Protein AF-A0A967MZZ9-F1 (afdb_monomer)

Structure (mmCIF, N/CA/C/O backbone):
data_AF-A0A967MZZ9-F1
#
_entry.id   AF-A0A967MZZ9-F1
#
loop_
_atom_site.group_PDB
_atom_site.id
_atom_site.type_symbol
_atom_site.label_atom_id
_atom_site.label_alt_id
_atom_site.label_comp_id
_atom_site.label_asym_id
_atom_site.label_entity_id
_atom_site.label_seq_id
_atom_site.pdbx_PDB_ins_code
_atom_site.Cartn_x
_atom_site.Cartn_y
_atom_site.Cartn_z
_atom_site.occupancy
_atom_site.B_iso_or_equiv
_atom_site.auth_seq_id
_atom_site.auth_comp_id
_atom_site.auth_asym_id
_atom_site.auth_atom_id
_atom_site.pdbx_PDB_model_num
ATOM 1 N N . MET A 1 1 ? -15.413 5.821 12.861 1.00 82.38 1 MET A N 1
ATOM 2 C CA . MET A 1 1 ? -14.754 4.640 13.466 1.00 82.38 1 MET A CA 1
ATOM 3 C C . MET A 1 1 ? -13.587 4.249 12.575 1.00 82.38 1 MET A C 1
ATOM 5 O O . MET A 1 1 ? -13.748 4.293 11.363 1.00 82.38 1 MET A O 1
ATOM 9 N N . ILE A 1 2 ? -12.431 3.914 13.146 1.00 91.75 2 ILE A N 1
ATOM 10 C C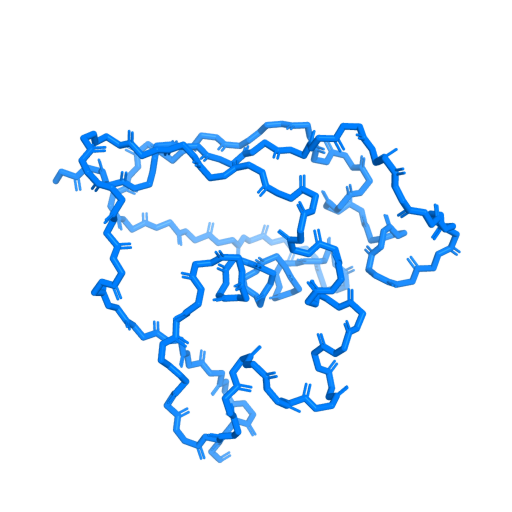A . ILE A 1 2 ? -11.251 3.474 12.386 1.00 91.75 2 ILE A CA 1
ATOM 11 C C . ILE A 1 2 ? -11.337 1.955 12.217 1.00 91.75 2 ILE A C 1
ATOM 13 O O . ILE A 1 2 ? -11.414 1.243 13.217 1.00 91.75 2 ILE A O 1
ATOM 17 N N . HIS A 1 3 ? -11.371 1.464 10.975 1.00 93.56 3 HIS A N 1
ATOM 18 C CA . HIS A 1 3 ? -11.481 0.028 10.683 1.00 93.56 3 HIS A CA 1
ATOM 19 C C . HIS A 1 3 ? -10.117 -0.658 10.611 1.00 93.56 3 HIS A C 1
ATOM 21 O O . HIS A 1 3 ? -9.890 -1.634 11.322 1.00 93.56 3 HIS A O 1
ATOM 27 N N . LEU A 1 4 ? -9.220 -0.159 9.759 1.00 95.31 4 LEU A N 1
ATOM 28 C CA . LEU A 1 4 ? -7.825 -0.584 9.723 1.00 95.31 4 LEU A CA 1
ATOM 29 C C . LEU A 1 4 ? -7.078 0.218 10.789 1.00 95.31 4 LEU A C 1
ATOM 31 O O . LEU A 1 4 ? -6.963 1.429 10.667 1.00 95.31 4 LEU A O 1
ATOM 35 N N . ARG A 1 5 ? -6.647 -0.448 11.859 1.00 96.25 5 ARG A N 1
ATOM 36 C CA . ARG A 1 5 ? -6.005 0.174 13.023 1.00 96.25 5 ARG A CA 1
ATOM 37 C C . ARG A 1 5 ? -4.528 0.436 12.770 1.00 96.25 5 ARG A C 1
ATOM 39 O O . ARG A 1 5 ? -4.036 1.510 13.085 1.00 96.25 5 ARG A O 1
ATOM 46 N N . SER A 1 6 ? -3.826 -0.548 12.222 1.00 97.50 6 SER A N 1
ATOM 47 C CA . SER A 1 6 ? -2.408 -0.425 11.904 1.00 97.50 6 SER A CA 1
ATOM 48 C C . SER A 1 6 ? -2.006 -1.348 10.763 1.00 97.50 6 SER A C 1
ATOM 50 O O . SER A 1 6 ? -2.690 -2.333 10.458 1.00 97.50 6 SER A O 1
ATOM 52 N N . ILE A 1 7 ? -0.883 -1.014 10.142 1.00 97.25 7 ILE A N 1
ATOM 53 C CA . ILE A 1 7 ? -0.115 -1.904 9.278 1.00 97.25 7 ILE A CA 1
ATOM 54 C C . ILE A 1 7 ? 1.243 -2.154 9.912 1.00 97.25 7 ILE A C 1
ATOM 56 O O . ILE A 1 7 ? 1.825 -1.254 10.512 1.00 97.25 7 ILE A O 1
ATOM 60 N N . GLU A 1 8 ? 1.740 -3.373 9.781 1.00 96.88 8 GLU A N 1
ATOM 61 C CA . GLU A 1 8 ? 3.048 -3.763 10.295 1.00 96.88 8 GLU A CA 1
ATOM 62 C C . GLU A 1 8 ? 3.792 -4.540 9.217 1.00 96.88 8 GLU A C 1
ATOM 64 O O . GLU A 1 8 ? 3.219 -5.444 8.599 1.00 96.88 8 GLU A O 1
ATOM 69 N N . LYS A 1 9 ? 5.061 -4.201 8.993 1.00 93.75 9 LYS A N 1
ATOM 70 C CA . LYS A 1 9 ? 5.930 -4.965 8.102 1.00 93.75 9 LYS A CA 1
ATOM 71 C C . LYS A 1 9 ? 6.487 -6.145 8.884 1.00 93.75 9 LYS A C 1
ATOM 73 O O . LYS A 1 9 ? 7.172 -5.969 9.887 1.00 93.75 9 LYS A O 1
ATOM 78 N N . ARG A 1 10 ? 6.175 -7.361 8.447 1.00 89.62 10 ARG A N 1
ATOM 79 C CA . ARG A 1 10 ? 6.740 -8.573 9.042 1.00 89.62 10 ARG A CA 1
ATOM 80 C C . ARG A 1 10 ? 8.177 -8.754 8.581 1.00 89.62 10 ARG A C 1
ATOM 82 O O . ARG A 1 10 ? 8.544 -8.365 7.471 1.00 89.62 10 ARG A O 1
ATOM 89 N N . GLU A 1 11 ? 8.980 -9.403 9.418 1.00 76.75 11 GLU A N 1
ATOM 90 C CA . GLU A 1 11 ? 10.251 -9.928 8.943 1.00 76.75 11 GLU A CA 1
ATOM 91 C C . GLU A 1 11 ? 9.986 -10.970 7.857 1.00 76.75 11 GLU A C 1
ATOM 93 O O . GLU A 1 11 ? 9.256 -11.947 8.046 1.00 76.75 11 GLU A O 1
ATOM 98 N N . ASN A 1 12 ? 10.538 -10.679 6.682 1.00 61.75 12 ASN A N 1
ATOM 99 C CA . ASN A 1 12 ? 10.289 -11.427 5.468 1.00 61.75 12 ASN A CA 1
ATOM 100 C C . ASN A 1 12 ? 10.689 -12.905 5.643 1.00 61.75 12 ASN A C 1
ATOM 102 O O . ASN A 1 12 ? 11.829 -13.210 5.997 1.00 61.75 12 ASN A O 1
ATOM 106 N N . THR A 1 13 ? 9.742 -13.811 5.393 1.00 55.97 13 THR A N 1
ATOM 107 C CA . THR A 1 13 ? 9.954 -15.267 5.436 1.00 55.97 13 THR A CA 1
ATOM 108 C C . THR A 1 13 ? 10.293 -15.841 4.046 1.00 55.97 13 THR A C 1
ATOM 110 O O . THR A 1 13 ? 10.667 -17.007 3.949 1.00 55.97 13 THR A O 1
ATOM 113 N N . PHE A 1 14 ? 10.186 -15.047 2.968 1.00 51.28 14 PHE A N 1
ATOM 114 C CA . PHE A 1 14 ? 10.317 -15.488 1.574 1.00 51.28 14 PHE A CA 1
ATOM 115 C C . PHE A 1 14 ? 10.969 -14.422 0.653 1.00 51.28 14 PHE A C 1
ATOM 117 O O . PHE A 1 14 ? 10.391 -13.377 0.384 1.00 51.28 14 PHE A O 1
ATOM 124 N N . GLY A 1 15 ? 12.140 -14.723 0.070 1.00 56.69 15 GLY A N 1
ATOM 125 C CA . GLY A 1 15 ? 12.696 -13.979 -1.080 1.00 56.69 15 GLY A CA 1
ATOM 126 C C . GLY A 1 15 ? 13.747 -12.891 -0.785 1.00 56.69 15 GLY A C 1
ATOM 127 O O . GLY A 1 15 ? 14.074 -12.580 0.358 1.00 56.69 15 GLY A O 1
ATOM 128 N N . SER A 1 16 ? 14.337 -12.352 -1.860 1.00 58.31 16 SER A N 1
ATOM 129 C CA . SER A 1 16 ? 15.414 -11.345 -1.841 1.00 58.31 16 SER A CA 1
ATOM 130 C C . SER A 1 16 ? 14.865 -9.926 -1.628 1.00 58.31 16 SER A C 1
ATOM 132 O O . SER A 1 16 ? 14.028 -9.470 -2.399 1.00 58.31 16 SER A O 1
ATOM 134 N N . LYS A 1 17 ? 15.385 -9.199 -0.625 1.00 67.88 17 LYS A N 1
ATOM 135 C CA . LYS A 1 17 ? 14.999 -7.811 -0.272 1.00 67.88 17 LYS A CA 1
ATOM 136 C C . LYS A 1 17 ? 15.692 -6.717 -1.110 1.00 67.88 17 LYS A C 1
ATOM 138 O O . LYS A 1 17 ? 15.611 -5.547 -0.760 1.00 67.88 17 LYS A O 1
ATOM 143 N N . ALA A 1 18 ? 16.428 -7.067 -2.164 1.00 72.69 18 ALA A N 1
ATOM 144 C CA . ALA A 1 18 ? 17.384 -6.144 -2.791 1.00 72.69 18 ALA A CA 1
ATOM 145 C C . ALA A 1 18 ? 16.803 -5.220 -3.886 1.00 72.69 18 ALA A C 1
ATOM 147 O O . ALA A 1 18 ? 17.568 -4.550 -4.576 1.00 72.69 18 ALA A O 1
ATOM 148 N N . GLY A 1 19 ? 15.483 -5.186 -4.089 1.00 87.31 19 GLY A N 1
ATOM 149 C CA . GLY A 1 19 ? 14.870 -4.485 -5.221 1.00 87.31 19 GLY A CA 1
ATOM 150 C C . GLY A 1 19 ? 13.602 -3.715 -4.875 1.00 87.31 19 GLY A C 1
ATOM 151 O O . GLY A 1 19 ? 13.192 -3.628 -3.718 1.00 87.31 19 GLY A O 1
ATOM 152 N N . PHE A 1 20 ? 12.969 -3.158 -5.905 1.00 92.88 20 PHE A N 1
ATOM 153 C CA . PHE A 1 20 ? 11.648 -2.555 -5.782 1.00 92.88 20 PHE A CA 1
ATOM 154 C C . PHE A 1 20 ? 10.620 -3.592 -5.273 1.00 92.88 20 PHE A C 1
ATOM 156 O O . PHE A 1 20 ? 10.664 -4.740 -5.712 1.00 92.88 20 PHE A O 1
ATOM 163 N N . PRO A 1 21 ? 9.700 -3.225 -4.360 1.00 94.12 21 PRO A N 1
ATOM 164 C CA . PRO A 1 21 ? 9.575 -1.922 -3.698 1.00 94.12 21 PRO A CA 1
ATOM 165 C C . PRO A 1 21 ? 10.364 -1.803 -2.379 1.00 94.12 21 PRO A C 1
ATOM 167 O O . PRO A 1 21 ? 10.303 -0.758 -1.738 1.00 94.12 21 PRO A O 1
ATOM 170 N N . TYR A 1 22 ? 11.092 -2.841 -1.950 1.00 92.88 22 TYR A N 1
ATOM 171 C CA . TYR A 1 22 ? 11.762 -2.892 -0.642 1.00 92.88 22 TYR A CA 1
ATOM 172 C C . TYR A 1 22 ? 12.779 -1.769 -0.422 1.00 92.88 22 TYR A C 1
ATOM 174 O O . TYR A 1 22 ? 12.889 -1.311 0.707 1.00 92.88 22 TYR A O 1
ATOM 182 N N . HIS A 1 23 ? 13.467 -1.313 -1.474 1.00 92.19 23 HIS A N 1
ATOM 183 C CA . HIS A 1 23 ? 14.467 -0.234 -1.408 1.00 92.19 23 HIS A CA 1
ATOM 184 C C . HIS A 1 23 ? 13.886 1.190 -1.294 1.00 92.19 23 HIS A C 1
ATOM 186 O O . HIS A 1 23 ? 14.630 2.168 -1.262 1.00 92.19 23 HIS A O 1
ATOM 192 N N . LEU A 1 24 ? 12.557 1.349 -1.328 1.00 95.62 24 LEU A N 1
ATOM 193 C CA . LEU A 1 24 ? 11.951 2.674 -1.234 1.00 95.62 24 LEU A CA 1
ATOM 194 C C . LEU A 1 24 ? 12.051 3.173 0.213 1.00 95.62 24 LEU A C 1
ATOM 196 O O . LEU A 1 24 ? 11.782 2.385 1.123 1.00 95.62 24 LEU A O 1
ATOM 200 N N . PRO A 1 25 ? 12.326 4.472 0.455 1.00 95.88 25 PRO A N 1
ATOM 201 C CA . PRO A 1 25 ? 12.563 4.989 1.806 1.00 95.88 25 PRO A CA 1
ATOM 202 C C . PRO A 1 25 ? 11.460 4.631 2.811 1.00 95.88 25 PRO A C 1
ATOM 204 O O . PRO A 1 25 ? 11.735 4.248 3.951 1.00 95.88 25 PRO A O 1
ATOM 207 N N . LEU A 1 26 ? 10.195 4.707 2.384 1.00 95.94 26 LEU A N 1
ATOM 208 C CA . LEU A 1 26 ? 9.060 4.337 3.224 1.00 95.94 26 LEU A CA 1
ATOM 209 C C . LEU A 1 26 ? 9.012 2.832 3.514 1.00 95.94 26 LEU A C 1
ATOM 211 O O . LEU A 1 26 ? 8.671 2.451 4.623 1.00 95.94 26 LEU A O 1
ATOM 215 N N . MET A 1 27 ? 9.367 1.966 2.564 1.00 94.12 27 MET A N 1
ATOM 216 C CA . MET A 1 27 ? 9.331 0.509 2.745 1.00 94.12 27 MET A CA 1
ATOM 217 C C . MET A 1 27 ? 10.497 0.013 3.593 1.00 94.12 27 MET A C 1
ATOM 219 O O . MET A 1 27 ? 10.314 -0.920 4.377 1.00 94.12 27 MET A O 1
ATOM 223 N N . GLU A 1 28 ? 11.672 0.633 3.475 1.00 92.50 28 GLU A N 1
ATOM 224 C CA . GLU A 1 28 ? 12.834 0.321 4.309 1.00 92.50 28 GLU A CA 1
ATOM 225 C C . GLU A 1 28 ? 12.550 0.645 5.776 1.00 92.50 28 GLU A C 1
ATOM 227 O O . GLU A 1 28 ? 12.685 -0.231 6.633 1.00 92.50 28 GLU A O 1
ATOM 232 N N . SER A 1 29 ? 12.067 1.863 6.040 1.00 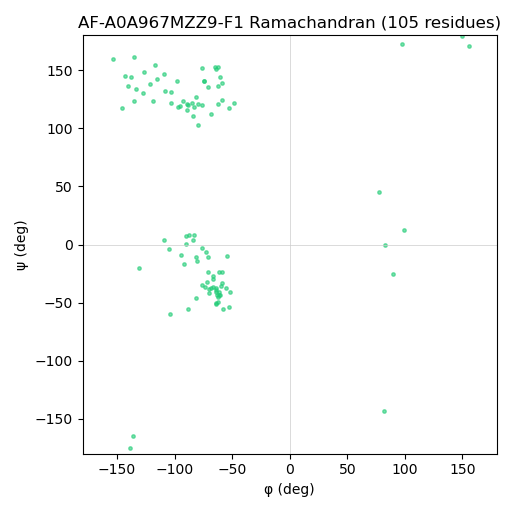93.00 29 SER A N 1
ATOM 233 C CA . SER A 1 29 ? 11.814 2.375 7.393 1.00 93.00 29 SER A CA 1
ATOM 234 C C . SER A 1 29 ? 10.494 1.916 8.022 1.00 93.00 29 SER A C 1
ATOM 236 O O . SER A 1 29 ? 10.314 2.063 9.230 1.00 93.00 29 SER A O 1
ATOM 238 N N . LEU A 1 30 ? 9.559 1.356 7.243 1.00 94.75 30 LEU A N 1
ATOM 239 C CA . LEU A 1 30 ? 8.289 0.873 7.784 1.00 94.75 30 LEU A CA 1
ATOM 240 C C . LEU A 1 30 ? 8.516 -0.349 8.681 1.00 94.75 30 LEU A C 1
ATOM 242 O O . LEU A 1 30 ? 8.838 -1.438 8.196 1.00 94.75 30 LEU A O 1
ATOM 246 N N . GLU A 1 31 ? 8.265 -0.158 9.972 1.00 94.31 31 GLU A N 1
ATOM 247 C CA . GLU A 1 31 ? 8.087 -1.217 10.970 1.00 94.31 31 GLU A CA 1
ATOM 248 C C . GLU A 1 31 ? 6.599 -1.366 11.298 1.00 94.31 31 GLU A C 1
ATOM 250 O O . GLU A 1 31 ? 5.984 -2.396 11.019 1.00 94.31 31 GLU A O 1
ATOM 255 N N . GLN A 1 32 ? 5.989 -0.289 11.795 1.00 96.62 32 GLN A N 1
ATOM 256 C CA . GLN A 1 32 ? 4.563 -0.185 12.077 1.00 96.62 32 GLN A CA 1
ATOM 257 C C . GLN A 1 32 ? 4.063 1.221 11.745 1.00 96.62 32 GLN A C 1
ATOM 259 O O . GLN A 1 32 ? 4.756 2.213 11.955 1.00 96.62 32 GLN A O 1
ATOM 264 N N . MET A 1 33 ? 2.827 1.310 11.264 1.00 97.31 33 MET A N 1
ATOM 265 C CA . MET A 1 33 ? 2.116 2.569 11.083 1.00 97.31 33 MET A CA 1
ATOM 266 C C . MET A 1 33 ? 0.686 2.424 11.592 1.00 97.31 33 MET A C 1
ATOM 268 O O . MET A 1 33 ? -0.053 1.540 11.157 1.00 97.31 33 MET A O 1
ATOM 272 N N . GLU A 1 34 ? 0.299 3.293 12.522 1.00 97.69 34 GLU A N 1
ATOM 273 C CA . GLU A 1 34 ? -1.048 3.332 13.089 1.00 97.69 34 GLU A CA 1
ATOM 274 C C . GLU A 1 34 ? -1.907 4.394 12.402 1.00 97.69 34 GLU A C 1
ATOM 276 O O . GLU A 1 34 ? -1.452 5.500 12.113 1.00 97.69 34 GLU A O 1
ATOM 281 N N . PHE A 1 35 ? -3.175 4.068 12.172 1.00 97.00 35 PHE A N 1
ATOM 282 C CA . PHE A 1 35 ? -4.161 5.004 11.655 1.00 97.00 35 PHE A CA 1
ATOM 283 C C . PHE A 1 35 ? -4.957 5.578 12.822 1.00 97.00 35 PHE A C 1
ATOM 285 O O . PHE A 1 35 ? -5.650 4.852 13.534 1.00 97.00 35 PHE A O 1
ATOM 292 N N . SER A 1 36 ? -4.880 6.895 13.002 1.00 95.56 36 SER A N 1
ATOM 293 C CA . SER A 1 36 ? -5.576 7.639 14.061 1.00 95.56 36 SER A CA 1
ATOM 294 C C . SER A 1 36 ? -6.793 8.423 13.557 1.00 95.56 36 SER A C 1
ATOM 296 O O . SER A 1 36 ? -7.527 9.006 14.353 1.00 95.56 36 SER A O 1
ATOM 298 N N . SER A 1 37 ? -7.046 8.415 12.244 1.00 96.12 37 SER A N 1
ATOM 299 C CA . SER A 1 37 ? -8.142 9.142 11.599 1.00 96.12 37 SER A CA 1
ATOM 300 C C . SER A 1 37 ? -8.822 8.283 10.523 1.00 96.12 37 SER A C 1
ATOM 302 O O . SER A 1 37 ? -8.133 7.541 9.825 1.00 96.12 37 SER A O 1
ATOM 304 N N . PRO A 1 38 ? -10.155 8.385 10.332 1.00 93.19 38 PRO A N 1
ATOM 305 C CA . PRO A 1 38 ? -10.861 7.725 9.227 1.00 93.19 38 PRO A CA 1
ATOM 306 C C . PRO A 1 38 ? -10.400 8.173 7.834 1.00 93.19 38 PRO A C 1
ATOM 308 O O . PRO A 1 38 ? -10.598 7.444 6.867 1.00 93.19 38 PRO A O 1
ATOM 311 N N . VAL A 1 39 ? -9.817 9.372 7.738 1.00 95.62 39 VAL A N 1
ATOM 312 C CA . VAL A 1 39 ? -9.207 9.909 6.518 1.00 95.62 39 VAL A CA 1
ATOM 313 C C . VAL A 1 39 ? -7.733 10.160 6.803 1.00 95.62 39 VAL A C 1
ATOM 315 O O . VAL A 1 39 ? -7.392 10.879 7.745 1.00 95.62 39 VAL A O 1
ATOM 318 N N . THR A 1 40 ? -6.858 9.555 6.006 1.00 96.00 40 THR A N 1
ATOM 319 C CA . THR A 1 40 ? -5.403 9.639 6.158 1.00 96.00 40 THR A CA 1
ATOM 320 C C . THR A 1 40 ? -4.786 10.074 4.839 1.00 96.00 40 THR A C 1
ATOM 322 O O . THR A 1 40 ? -5.087 9.501 3.795 1.00 96.00 40 THR A O 1
ATOM 325 N N . PHE A 1 41 ? -3.918 11.079 4.900 1.00 96.56 41 PHE A N 1
ATOM 326 C CA . PHE A 1 41 ? -3.168 11.575 3.754 1.00 96.56 41 PHE A CA 1
ATOM 327 C C . PHE A 1 41 ? -1.705 11.167 3.891 1.00 96.56 41 PHE A C 1
ATOM 329 O O . PHE A 1 41 ? -1.097 11.376 4.939 1.00 96.56 41 PHE A O 1
ATOM 336 N N . PHE A 1 42 ? -1.137 10.626 2.818 1.00 95.69 42 PHE A N 1
ATOM 337 C CA . PHE A 1 42 ? 0.296 10.379 2.712 1.00 95.69 42 PHE A CA 1
ATOM 338 C C . PHE A 1 42 ? 0.944 11.555 1.985 1.00 95.69 42 PHE A C 1
ATOM 340 O O . PHE A 1 42 ? 0.623 11.826 0.830 1.00 95.69 42 PHE A O 1
ATOM 347 N N . VAL A 1 43 ? 1.868 12.243 2.653 1.00 96.25 43 VAL A N 1
ATOM 348 C CA . VAL A 1 43 ? 2.569 13.427 2.132 1.00 96.25 43 VAL A CA 1
ATOM 349 C C . VAL A 1 43 ? 4.077 13.226 2.246 1.00 96.25 43 VAL A C 1
ATOM 351 O O . VAL A 1 43 ? 4.543 12.521 3.136 1.00 96.25 43 VAL A O 1
ATOM 354 N N . GLY A 1 44 ? 4.842 13.799 1.318 1.00 95.56 44 GLY A N 1
ATOM 355 C CA . GLY A 1 44 ? 6.302 13.664 1.272 1.00 95.56 44 GLY A CA 1
ATOM 356 C C . GLY A 1 44 ? 6.856 13.723 -0.151 1.00 95.56 44 GLY A C 1
ATOM 357 O O . GLY A 1 44 ? 6.093 13.806 -1.114 1.00 95.56 44 GLY A O 1
ATOM 358 N N . GLU A 1 45 ? 8.175 13.626 -0.287 1.00 97.50 45 GLU A N 1
ATOM 359 C CA . GLU A 1 45 ? 8.906 13.799 -1.553 1.00 97.50 45 GLU A CA 1
ATOM 360 C C . GLU A 1 45 ? 8.548 12.777 -2.641 1.00 97.50 45 GLU A C 1
ATOM 362 O O . GLU A 1 45 ? 8.136 11.648 -2.361 1.00 97.50 45 GLU A O 1
ATOM 367 N N . ASN A 1 46 ? 8.701 13.159 -3.909 1.00 96.19 46 ASN A N 1
ATOM 368 C CA . ASN A 1 46 ? 8.506 12.244 -5.034 1.00 96.19 46 ASN A CA 1
ATOM 369 C C . ASN A 1 46 ? 9.511 11.087 -4.962 1.00 96.19 46 ASN A C 1
ATOM 371 O O . ASN A 1 46 ? 10.680 11.293 -4.662 1.00 96.19 46 ASN A O 1
ATOM 375 N N . GLY A 1 47 ? 9.044 9.862 -5.212 1.00 95.06 47 GLY A N 1
ATOM 376 C CA . GLY A 1 47 ? 9.873 8.658 -5.082 1.00 95.06 47 GLY A CA 1
ATOM 377 C C . GLY A 1 47 ? 10.004 8.102 -3.659 1.00 95.06 47 GLY A C 1
ATOM 378 O O . GLY A 1 47 ? 10.600 7.047 -3.487 1.00 95.06 47 GLY A O 1
ATOM 379 N N . SER A 1 48 ? 9.395 8.718 -2.635 1.00 97.12 48 SER A N 1
ATOM 380 C CA . SER A 1 48 ? 9.494 8.207 -1.256 1.00 97.12 48 SER A CA 1
ATOM 381 C C . SER A 1 48 ? 8.720 6.905 -0.978 1.00 97.12 48 SER A C 1
ATOM 383 O O . SER A 1 48 ? 8.901 6.313 0.080 1.00 97.12 48 SER A O 1
ATOM 385 N N . GLY A 1 49 ? 7.863 6.453 -1.904 1.00 97.19 49 GLY A N 1
ATOM 386 C CA . GLY A 1 49 ? 7.082 5.208 -1.787 1.00 97.19 49 GLY A CA 1
ATOM 387 C C . GLY A 1 49 ? 5.622 5.362 -1.344 1.00 97.19 49 GLY A C 1
ATOM 388 O O . GLY A 1 49 ? 4.966 4.373 -1.039 1.00 97.19 49 GLY A O 1
ATOM 389 N N . LYS A 1 50 ? 5.074 6.585 -1.336 1.00 97.50 50 LYS A N 1
ATOM 390 C CA . LYS A 1 50 ? 3.676 6.857 -0.928 1.00 97.50 50 LYS A CA 1
ATOM 391 C C . LYS A 1 50 ? 2.640 6.081 -1.752 1.00 97.50 50 LYS A C 1
ATOM 393 O O . LYS A 1 50 ? 1.831 5.358 -1.178 1.00 97.50 50 LYS A O 1
ATOM 398 N N . SER A 1 51 ? 2.671 6.215 -3.081 1.00 96.38 51 SER A N 1
ATOM 399 C CA . SER A 1 51 ? 1.739 5.510 -3.977 1.00 96.38 51 SER A CA 1
ATOM 400 C C . SER A 1 51 ? 1.937 3.999 -3.900 1.00 96.38 51 SER A C 1
ATOM 402 O O . SER A 1 51 ? 0.972 3.260 -3.745 1.00 96.38 51 SER A O 1
ATOM 404 N N . THR A 1 52 ? 3.193 3.552 -3.843 1.00 96.81 52 THR A N 1
ATOM 405 C CA . THR A 1 52 ? 3.545 2.138 -3.682 1.00 96.81 52 THR A CA 1
ATOM 406 C C . THR A 1 52 ? 2.982 1.538 -2.392 1.00 96.81 52 THR A C 1
ATOM 408 O O . THR A 1 52 ? 2.562 0.383 -2.378 1.00 96.81 52 THR A O 1
ATOM 411 N N . LEU A 1 53 ? 2.916 2.307 -1.298 1.00 97.38 53 LEU A N 1
ATOM 412 C CA . LEU A 1 53 ? 2.303 1.833 -0.057 1.00 97.38 53 LEU A CA 1
ATOM 413 C C . LEU A 1 53 ? 0.788 1.701 -0.220 1.00 97.38 53 LEU A C 1
ATOM 415 O O . LEU A 1 53 ? 0.218 0.706 0.220 1.00 97.38 53 LEU A O 1
ATOM 419 N N . LEU A 1 54 ? 0.134 2.665 -0.874 1.00 96.44 54 LEU A N 1
ATOM 420 C CA . LEU A 1 54 ? -1.300 2.588 -1.167 1.00 96.44 54 LEU A CA 1
ATOM 421 C C . LEU A 1 54 ? -1.640 1.373 -2.042 1.00 96.44 54 LEU A C 1
ATOM 423 O O . LEU A 1 54 ? -2.586 0.647 -1.738 1.00 96.44 54 LEU A O 1
ATOM 427 N N . GLU A 1 55 ? -0.839 1.105 -3.070 1.00 96.31 55 GLU A N 1
ATOM 428 C CA . GLU A 1 55 ? -0.959 -0.079 -3.926 1.00 96.31 55 GLU A CA 1
ATOM 429 C C . GLU A 1 55 ? -0.745 -1.380 -3.139 1.00 96.31 55 GLU A C 1
ATOM 431 O O . GLU A 1 55 ? -1.535 -2.321 -3.261 1.00 96.31 55 GLU A O 1
ATOM 436 N N . ALA A 1 56 ? 0.279 -1.432 -2.279 1.00 96.69 56 ALA A N 1
ATOM 437 C CA . ALA A 1 56 ? 0.541 -2.583 -1.418 1.00 96.69 56 ALA A CA 1
ATOM 438 C C . ALA A 1 56 ? -0.621 -2.841 -0.453 1.00 96.69 56 ALA A C 1
ATOM 440 O O . ALA A 1 56 ? -1.021 -3.990 -0.264 1.00 96.69 56 ALA A O 1
ATOM 441 N N . LEU A 1 57 ? -1.210 -1.790 0.124 1.00 96.00 57 LEU A N 1
ATOM 442 C CA . LEU A 1 57 ? -2.405 -1.900 0.959 1.00 96.00 57 LEU A CA 1
ATOM 443 C C . LEU A 1 57 ? -3.599 -2.419 0.159 1.00 96.00 57 LEU A C 1
ATOM 445 O O . LEU A 1 57 ? -4.302 -3.312 0.633 1.00 96.00 57 LEU A O 1
ATOM 449 N N . ALA A 1 58 ? -3.813 -1.918 -1.058 1.00 95.19 58 ALA A N 1
ATOM 450 C CA . ALA A 1 58 ? -4.883 -2.388 -1.931 1.00 95.19 58 ALA A CA 1
ATOM 451 C C . ALA A 1 58 ? -4.725 -3.881 -2.276 1.00 95.19 58 ALA A C 1
ATOM 453 O O . ALA A 1 58 ? -5.695 -4.640 -2.167 1.00 95.19 58 ALA A O 1
ATOM 454 N N . CYS A 1 59 ? -3.501 -4.323 -2.585 1.00 95.31 59 CYS A N 1
ATOM 455 C CA . CYS A 1 59 ? -3.163 -5.733 -2.796 1.00 95.31 59 CYS A CA 1
ATOM 456 C C . CYS A 1 59 ? -3.394 -6.571 -1.527 1.00 95.31 59 CYS A C 1
ATOM 458 O O . CYS A 1 59 ? -4.088 -7.588 -1.573 1.00 95.31 59 CYS A O 1
ATOM 460 N N . ALA A 1 60 ? -2.884 -6.123 -0.374 1.00 94.94 60 ALA A N 1
ATOM 461 C CA . ALA A 1 60 ? -2.991 -6.841 0.898 1.00 94.94 60 ALA A CA 1
ATOM 462 C C . ALA A 1 60 ? -4.446 -6.983 1.365 1.00 94.94 60 ALA A C 1
ATOM 464 O O . ALA A 1 60 ? -4.828 -8.018 1.922 1.00 94.94 60 ALA A O 1
ATOM 465 N N . VAL A 1 61 ? -5.278 -5.957 1.146 1.00 94.25 61 VAL A N 1
ATOM 466 C CA . VAL A 1 61 ? -6.723 -5.982 1.423 1.00 94.25 61 VAL A CA 1
ATOM 467 C C . VAL A 1 61 ? -7.448 -6.901 0.435 1.00 94.25 61 VAL A C 1
ATOM 469 O O . VAL A 1 61 ? -8.354 -7.638 0.853 1.00 94.25 61 VAL A O 1
ATOM 472 N N . GLY A 1 62 ? -7.018 -6.896 -0.830 1.00 92.88 62 GLY A N 1
ATOM 473 C CA . GLY A 1 62 ? -7.729 -7.466 -1.971 1.00 92.88 62 GLY A CA 1
ATOM 474 C C . GLY A 1 62 ? -8.862 -6.548 -2.428 1.00 92.88 62 GLY A C 1
ATOM 475 O O . GLY A 1 62 ? -9.993 -7.012 -2.578 1.00 92.88 62 GLY A O 1
ATOM 476 N N . SER A 1 63 ? -8.578 -5.247 -2.531 1.00 92.75 63 SER A N 1
ATOM 477 C CA . SER A 1 63 ? -9.543 -4.207 -2.900 1.00 92.75 63 SER A CA 1
ATOM 478 C C . SER A 1 63 ? -10.065 -4.375 -4.329 1.00 92.75 63 SER A C 1
ATOM 480 O O . SER A 1 63 ? -9.379 -4.899 -5.203 1.00 92.75 63 SER A O 1
ATOM 482 N N . ILE A 1 64 ? -11.281 -3.888 -4.579 1.00 91.75 64 ILE A N 1
ATOM 483 C CA . ILE A 1 64 ? -11.835 -3.790 -5.934 1.00 91.75 64 ILE A CA 1
ATOM 484 C C . ILE A 1 64 ? -11.177 -2.593 -6.632 1.00 91.75 64 ILE A C 1
ATOM 486 O O . ILE A 1 64 ? -11.304 -1.475 -6.136 1.00 91.75 64 ILE A O 1
ATOM 490 N N . THR A 1 65 ? -10.482 -2.806 -7.751 1.00 91.44 65 THR A N 1
ATOM 491 C CA . THR A 1 65 ? -9.952 -1.705 -8.576 1.00 91.44 65 THR A CA 1
ATOM 492 C C . THR A 1 65 ? -11.082 -1.045 -9.365 1.00 91.44 65 THR A C 1
ATOM 494 O O . THR A 1 65 ? -11.968 -1.734 -9.871 1.00 91.44 65 THR A O 1
ATOM 497 N N . VAL A 1 66 ? -11.048 0.279 -9.493 1.00 88.94 66 VAL A N 1
ATOM 498 C CA . VAL A 1 66 ? -11.935 1.048 -10.377 1.00 88.94 66 VAL A CA 1
ATOM 499 C C . VAL A 1 66 ? -11.160 1.463 -11.629 1.00 88.94 66 VAL A C 1
ATOM 501 O O . VAL A 1 66 ? -10.070 2.001 -11.504 1.00 88.94 66 VAL A O 1
ATOM 504 N N . GLY A 1 67 ? -11.729 1.246 -12.820 1.00 77.69 67 GLY A N 1
ATOM 505 C CA . GLY A 1 67 ? -11.205 1.765 -14.096 1.00 77.69 67 GLY A CA 1
ATOM 506 C C . GLY A 1 67 ? -10.208 0.864 -14.836 1.00 77.69 67 GLY A C 1
ATOM 507 O O . GLY A 1 67 ? -10.161 0.911 -16.059 1.00 77.69 67 GLY A O 1
ATOM 508 N N . SER A 1 68 ? -9.485 -0.014 -14.134 1.00 76.44 68 SER A N 1
ATOM 509 C CA . SER A 1 68 ? -8.399 -0.820 -14.715 1.00 76.44 68 SER A CA 1
ATOM 510 C C . SER A 1 68 ? -8.423 -2.286 -14.262 1.00 76.44 68 SER A C 1
ATOM 512 O O . SER A 1 68 ? -9.426 -2.798 -13.754 1.00 76.44 68 SER A O 1
ATOM 514 N N . GLU A 1 69 ? -7.313 -2.983 -14.482 1.00 86.62 69 GLU A N 1
ATOM 515 C CA . GLU A 1 69 ? -7.102 -4.370 -14.110 1.00 86.62 69 GLU A CA 1
ATOM 516 C C . GLU A 1 69 ? -7.132 -4.574 -12.580 1.00 86.62 69 GLU A C 1
ATOM 518 O O . GLU A 1 69 ? -6.838 -3.689 -11.771 1.00 86.62 69 GLU A O 1
ATOM 523 N N . SER A 1 70 ? -7.537 -5.769 -12.144 1.00 90.56 70 SER A N 1
ATOM 524 C CA . SER A 1 70 ? -7.622 -6.089 -10.721 1.00 90.56 70 SER A CA 1
ATOM 525 C C . SER A 1 70 ? -6.254 -5.980 -10.049 1.00 90.56 70 SER A C 1
ATOM 527 O O . SER A 1 70 ? -5.256 -6.477 -10.576 1.00 90.56 70 SER A O 1
ATOM 529 N N . VAL A 1 71 ? -6.234 -5.523 -8.790 1.00 91.62 71 VAL A N 1
ATOM 530 C CA . VAL A 1 71 ? -5.060 -5.661 -7.915 1.00 91.62 71 VAL A CA 1
ATOM 531 C C . VAL A 1 71 ? -4.579 -7.100 -7.782 1.00 91.62 71 VAL A C 1
ATOM 533 O O . VAL A 1 71 ? -3.521 -7.276 -7.208 1.00 91.62 71 VAL A O 1
ATOM 536 N N . ASN A 1 72 ? -5.315 -8.118 -8.266 1.00 91.56 72 ASN A N 1
ATOM 537 C CA . ASN A 1 72 ? -4.952 -9.543 -8.315 1.00 91.56 72 ASN A CA 1
ATOM 538 C C . ASN A 1 72 ? -4.263 -9.999 -9.620 1.00 91.56 72 ASN A C 1
ATOM 540 O O . ASN A 1 72 ? -3.630 -11.053 -9.612 1.00 91.56 72 ASN A O 1
ATOM 544 N N . THR A 1 73 ? -4.351 -9.227 -10.705 1.00 92.94 73 THR A N 1
ATOM 545 C CA . THR A 1 73 ? -3.836 -9.642 -12.024 1.00 92.94 73 THR A CA 1
ATOM 546 C C . THR A 1 73 ? -2.970 -8.591 -12.713 1.00 92.94 73 THR A C 1
ATOM 548 O O . THR A 1 73 ? -2.118 -8.978 -13.502 1.00 92.94 73 THR A O 1
ATOM 551 N N . ASP A 1 74 ? -3.076 -7.311 -12.328 1.00 92.75 74 ASP A N 1
ATOM 552 C CA . ASP A 1 74 ? -2.268 -6.222 -12.892 1.00 92.75 74 ASP A CA 1
ATOM 553 C C . ASP A 1 74 ? -0.762 -6.542 -12.819 1.00 92.75 74 ASP A C 1
ATOM 555 O O . ASP A 1 74 ? -0.182 -6.712 -11.733 1.00 92.75 74 ASP A O 1
ATOM 559 N N . ALA A 1 75 ? -0.137 -6.642 -13.994 1.00 92.69 75 ALA A N 1
ATOM 560 C CA . ALA A 1 75 ? 1.272 -6.982 -14.143 1.00 92.69 75 ALA A CA 1
ATOM 561 C C . ALA A 1 75 ? 2.206 -5.896 -13.586 1.00 92.69 75 ALA A C 1
ATOM 563 O O . ALA A 1 75 ? 3.285 -6.224 -13.092 1.00 92.69 75 ALA A O 1
ATOM 564 N N . THR A 1 76 ? 1.785 -4.626 -13.600 1.00 92.00 76 THR A N 1
ATOM 565 C CA . THR A 1 76 ? 2.556 -3.498 -13.047 1.00 92.00 76 THR A CA 1
ATOM 566 C C . THR A 1 76 ? 2.682 -3.590 -11.527 1.00 92.00 76 THR A C 1
ATOM 568 O O . THR A 1 76 ? 3.677 -3.162 -10.950 1.00 92.00 76 THR A O 1
ATOM 571 N N . LEU A 1 77 ? 1.715 -4.244 -10.875 1.00 94.19 77 LEU A N 1
ATOM 572 C CA . LEU A 1 77 ? 1.689 -4.445 -9.430 1.00 94.19 77 LEU A CA 1
ATOM 573 C C . LEU A 1 77 ? 2.392 -5.732 -8.988 1.00 94.19 77 LEU A C 1
ATOM 575 O O . LEU A 1 77 ? 2.287 -6.088 -7.819 1.00 94.19 77 LEU A O 1
ATOM 579 N N . LYS A 1 78 ? 3.078 -6.473 -9.870 1.00 94.62 78 LYS A N 1
ATOM 580 C CA . LYS A 1 78 ? 3.669 -7.784 -9.537 1.00 94.62 78 LYS A CA 1
ATOM 581 C C . LYS A 1 78 ? 4.558 -7.739 -8.287 1.00 9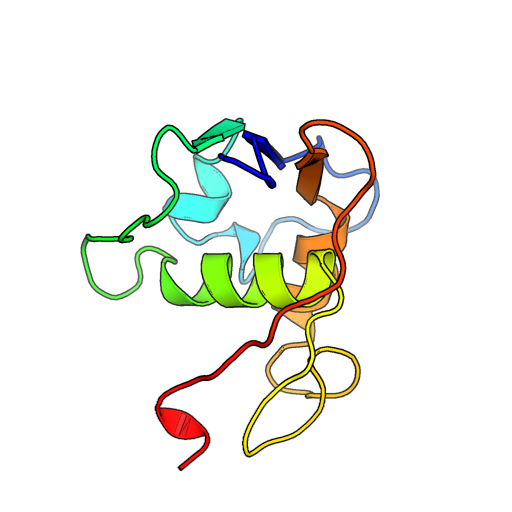4.62 78 LYS A C 1
ATOM 583 O O . LYS A 1 78 ? 4.308 -8.500 -7.351 1.00 94.62 78 LYS A O 1
ATOM 588 N N . ASP A 1 79 ? 5.540 -6.844 -8.258 1.00 94.12 79 ASP A N 1
ATOM 589 C CA . ASP A 1 79 ? 6.506 -6.762 -7.154 1.00 94.12 79 ASP A CA 1
ATOM 590 C C . ASP A 1 79 ? 5.862 -6.162 -5.890 1.00 94.12 79 ASP A C 1
ATOM 592 O O . ASP A 1 79 ? 6.083 -6.628 -4.772 1.00 94.12 79 ASP A O 1
ATOM 596 N N . VAL A 1 80 ? 4.967 -5.182 -6.060 1.00 95.56 80 VAL A N 1
ATOM 597 C CA . VAL A 1 80 ? 4.203 -4.565 -4.959 1.00 95.56 80 VAL A CA 1
ATOM 598 C C . VAL A 1 80 ? 3.262 -5.565 -4.287 1.00 95.56 80 VAL A C 1
ATOM 600 O O . VAL A 1 80 ? 3.116 -5.595 -3.065 1.00 95.56 80 VAL A O 1
ATOM 603 N N . ARG A 1 81 ? 2.640 -6.432 -5.080 1.00 95.06 81 ARG A N 1
ATOM 604 C CA . ARG A 1 81 ? 1.791 -7.533 -4.629 1.00 95.06 81 ARG A CA 1
ATOM 605 C C . ARG A 1 81 ? 2.593 -8.586 -3.876 1.00 95.06 81 ARG A C 1
ATOM 607 O O . ARG A 1 81 ? 2.067 -9.152 -2.919 1.00 95.06 81 ARG A O 1
ATOM 614 N N . GLU A 1 82 ? 3.833 -8.863 -4.270 1.00 92.69 82 GLU A N 1
ATOM 615 C CA . GLU A 1 82 ? 4.718 -9.733 -3.493 1.00 92.69 82 GLU A CA 1
ATOM 616 C C . GLU A 1 82 ? 5.027 -9.110 -2.130 1.00 92.69 82 GLU A C 1
ATOM 618 O O . GLU A 1 82 ? 4.719 -9.731 -1.112 1.00 92.69 82 GLU A O 1
ATOM 623 N N . PHE A 1 83 ? 5.454 -7.844 -2.107 1.00 93.31 83 PHE A N 1
ATOM 624 C CA . PHE A 1 83 ? 5.665 -7.082 -0.871 1.00 93.31 83 PHE A CA 1
ATOM 625 C C . PHE A 1 83 ? 4.415 -7.026 0.020 1.00 93.31 83 PHE A C 1
ATOM 627 O O . PHE A 1 83 ? 4.505 -7.120 1.242 1.00 93.31 83 PHE A O 1
ATOM 634 N N . SER A 1 84 ? 3.219 -6.927 -0.567 1.00 95.12 84 SER A N 1
ATOM 635 C CA . SER A 1 84 ? 1.964 -6.860 0.191 1.00 95.12 84 SER A CA 1
ATOM 636 C C . SER A 1 84 ? 1.726 -8.072 1.104 1.00 95.12 84 SER A C 1
ATOM 638 O O . SER A 1 84 ? 1.017 -7.953 2.105 1.00 95.12 84 SER A O 1
ATOM 640 N N . LYS A 1 85 ? 2.338 -9.227 0.800 1.00 93.38 85 LYS A N 1
ATOM 641 C CA . LYS A 1 85 ? 2.263 -10.447 1.622 1.00 93.38 85 LYS A CA 1
ATOM 642 C C . LYS A 1 85 ? 3.037 -10.318 2.936 1.00 93.38 85 LYS A C 1
ATOM 644 O O . LYS A 1 85 ? 2.682 -10.987 3.908 1.00 93.38 85 LYS A O 1
ATOM 649 N N . ASP A 1 86 ? 4.027 -9.430 2.980 1.00 93.19 86 ASP A N 1
ATOM 650 C CA . ASP A 1 86 ? 4.806 -9.118 4.180 1.00 93.19 86 ASP A CA 1
ATOM 651 C C . ASP A 1 86 ? 4.081 -8.122 5.094 1.00 93.19 86 ASP A C 1
ATOM 653 O O . ASP A 1 86 ? 4.475 -7.930 6.246 1.00 93.19 86 ASP A O 1
ATOM 657 N N . LEU A 1 87 ? 2.990 -7.506 4.627 1.00 94.81 87 LEU A N 1
ATOM 658 C CA . LEU A 1 87 ? 2.194 -6.585 5.428 1.00 94.81 87 LEU A CA 1
ATOM 659 C C . LEU A 1 87 ? 1.158 -7.330 6.273 1.00 94.81 87 LEU A C 1
ATOM 661 O O . LEU A 1 87 ? 0.242 -7.995 5.780 1.00 94.81 87 LEU A O 1
ATOM 665 N N . ARG A 1 88 ? 1.236 -7.137 7.588 1.00 95.56 88 ARG A N 1
ATOM 666 C CA . ARG A 1 88 ? 0.173 -7.504 8.519 1.00 95.56 88 ARG A CA 1
ATOM 667 C C . ARG A 1 88 ? -0.793 -6.340 8.676 1.00 95.56 88 ARG A C 1
ATOM 669 O O . ARG A 1 88 ? -0.447 -5.307 9.235 1.00 95.56 88 ARG A O 1
ATOM 676 N N . LEU A 1 89 ? -2.034 -6.546 8.246 1.00 95.94 89 LEU A N 1
ATOM 677 C CA . LEU A 1 89 ? -3.127 -5.601 8.472 1.00 95.94 89 LEU A CA 1
ATOM 678 C C . LEU A 1 89 ? -3.821 -5.907 9.801 1.00 95.94 89 LEU A C 1
ATOM 680 O O . LEU A 1 89 ? -4.368 -7.001 9.974 1.00 95.94 89 LEU A O 1
ATOM 684 N N . VAL A 1 90 ? -3.845 -4.943 10.719 1.00 96.19 90 VAL A N 1
ATOM 685 C CA . VAL A 1 90 ? -4.530 -5.071 12.010 1.00 96.19 90 VAL A CA 1
ATOM 686 C C . VAL A 1 90 ? -5.840 -4.299 11.975 1.00 96.19 90 VAL A C 1
ATOM 688 O O . VAL A 1 90 ? -5.859 -3.094 11.745 1.00 96.19 90 VAL A O 1
ATOM 691 N N . TRP A 1 91 ? -6.948 -4.992 12.224 1.00 95.50 91 TRP A N 1
ATOM 692 C CA . TRP A 1 91 ? -8.298 -4.438 12.123 1.00 95.50 91 TRP A CA 1
ATOM 693 C C . TRP A 1 91 ? -8.939 -4.276 13.498 1.00 95.50 91 TRP A C 1
ATOM 695 O O . TRP A 1 91 ? -8.756 -5.113 14.380 1.00 95.50 91 TRP A O 1
ATOM 705 N N . ASN A 1 92 ? -9.763 -3.243 13.652 1.00 93.12 92 ASN A N 1
ATOM 706 C CA . ASN A 1 92 ? -10.711 -3.148 14.753 1.00 93.12 92 ASN A CA 1
ATOM 707 C C . ASN A 1 92 ? -11.934 -4.019 14.428 1.00 93.12 92 ASN A C 1
ATOM 709 O O . ASN A 1 92 ? -12.780 -3.654 13.609 1.00 93.12 92 ASN A O 1
ATOM 713 N N . GLY A 1 93 ? -12.009 -5.193 15.057 1.00 89.12 93 GLY A N 1
ATOM 714 C CA . GLY A 1 93 ? -13.072 -6.173 14.833 1.00 89.12 93 GLY A CA 1
ATOM 715 C C . GLY A 1 93 ? -12.834 -7.050 13.601 1.00 89.12 93 GLY A C 1
ATOM 716 O O . GLY A 1 93 ? -11.711 -7.463 13.312 1.00 89.12 93 GLY A O 1
ATOM 717 N N . LYS A 1 94 ? -13.909 -7.388 12.878 1.00 86.62 94 LYS A N 1
ATOM 718 C CA . LYS A 1 94 ? -13.815 -8.249 11.692 1.00 86.62 94 LYS A CA 1
ATOM 719 C C . LYS A 1 94 ? -13.140 -7.497 10.546 1.00 86.62 94 LYS A C 1
ATOM 721 O O . LYS A 1 94 ? -13.508 -6.364 10.241 1.00 86.62 94 LYS A O 1
ATOM 726 N N . ARG A 1 95 ? -12.213 -8.172 9.860 1.00 85.81 95 ARG A N 1
ATOM 727 C CA . ARG A 1 95 ? -11.577 -7.674 8.633 1.00 85.81 95 ARG A CA 1
ATOM 728 C C . ARG A 1 95 ? -12.632 -7.159 7.652 1.00 85.81 95 ARG A C 1
ATOM 730 O O . ARG A 1 95 ? -13.511 -7.917 7.231 1.00 85.81 95 ARG A O 1
ATOM 737 N N . ASN A 1 96 ? -12.517 -5.888 7.276 1.00 80.56 96 ASN A N 1
ATOM 738 C CA . ASN A 1 96 ? -13.416 -5.264 6.320 1.00 80.56 96 ASN A CA 1
ATOM 739 C C . ASN A 1 96 ? -12.824 -5.379 4.909 1.00 80.56 96 ASN A C 1
ATOM 741 O O . ASN A 1 96 ? -11.692 -4.975 4.672 1.00 80.56 96 ASN A O 1
ATOM 745 N N . ARG A 1 97 ? -13.585 -5.967 3.983 1.00 77.75 97 ARG A N 1
ATOM 746 C CA . ARG A 1 97 ? -13.223 -6.069 2.556 1.00 77.75 97 ARG A CA 1
ATOM 747 C C . ARG A 1 97 ? -14.087 -5.161 1.678 1.00 77.75 97 ARG A C 1
ATOM 749 O O . ARG A 1 97 ? -13.992 -5.220 0.461 1.00 77.75 97 ARG A O 1
ATOM 756 N N . LYS A 1 98 ? -14.969 -4.365 2.292 1.00 81.81 98 LYS A N 1
ATOM 757 C CA . 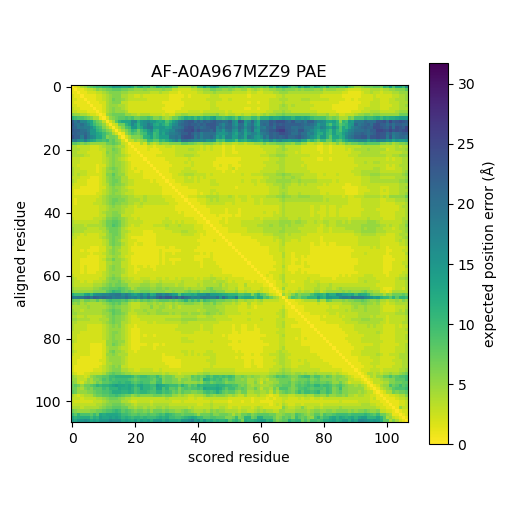LYS A 1 98 ? -15.784 -3.373 1.596 1.00 81.81 98 LYS A CA 1
ATOM 758 C C . LYS A 1 98 ? -14.917 -2.144 1.349 1.00 81.81 98 LYS A C 1
ATOM 760 O O . LYS A 1 98 ? -14.417 -1.549 2.299 1.00 81.81 98 LYS A O 1
ATOM 765 N N . GLY A 1 99 ? -14.756 -1.786 0.086 1.00 88.06 99 GLY A N 1
ATOM 766 C CA . GLY A 1 99 ? -13.952 -0.651 -0.343 1.00 88.06 99 GLY A CA 1
ATOM 767 C C . GLY A 1 99 ? -13.471 -0.841 -1.774 1.00 88.06 99 GLY A C 1
ATOM 768 O O . GLY A 1 99 ? -13.626 -1.918 -2.354 1.00 88.06 99 GLY A O 1
ATOM 769 N N . PHE A 1 100 ? -12.891 0.214 -2.323 1.00 93.12 100 PHE A N 1
ATOM 770 C CA . PHE A 1 100 ? -12.311 0.217 -3.655 1.00 93.12 100 PHE A CA 1
ATOM 771 C C . PHE A 1 100 ? -10.943 0.899 -3.635 1.00 93.12 100 PHE A C 1
ATOM 773 O O . PHE A 1 100 ? -10.605 1.614 -2.690 1.00 93.12 100 PHE A O 1
ATOM 780 N N . PHE A 1 101 ? -10.161 0.640 -4.672 1.00 93.94 101 PHE A N 1
ATOM 781 C CA . PHE A 1 101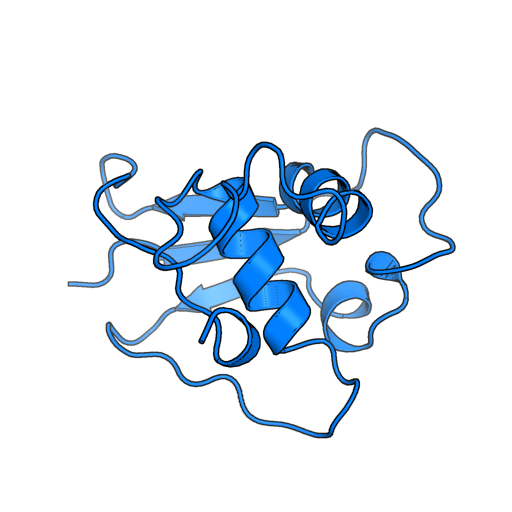 ? -8.885 1.276 -4.954 1.00 93.94 101 PHE A CA 1
ATOM 782 C C . PHE A 1 101 ? -8.971 1.945 -6.325 1.00 93.94 101 PHE A C 1
ATO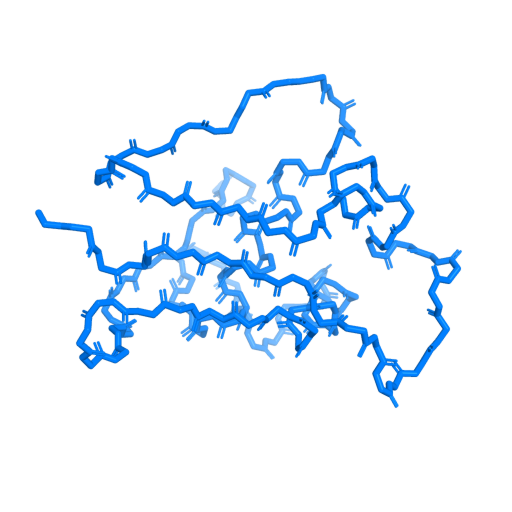M 784 O O . PHE A 1 101 ? -9.558 1.386 -7.250 1.00 93.94 101 PHE A O 1
ATOM 791 N N . LEU A 1 102 ? -8.432 3.153 -6.431 1.00 92.94 102 LEU A N 1
ATOM 792 C CA . LEU A 1 102 ? -8.478 3.967 -7.637 1.00 92.94 102 LEU A CA 1
ATOM 793 C C . LEU A 1 102 ? -7.134 4.668 -7.796 1.00 92.94 102 LEU A C 1
ATOM 795 O O . LEU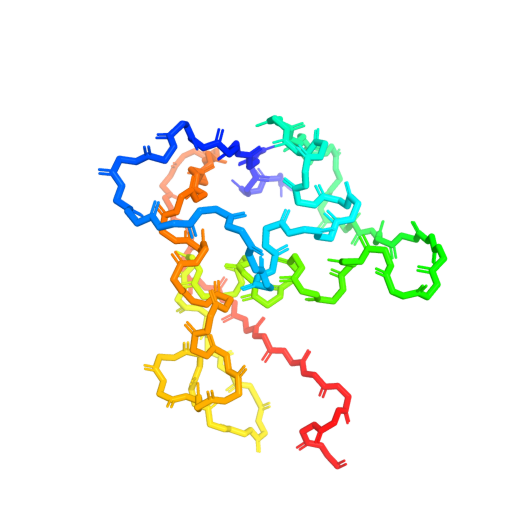 A 1 102 ? -6.605 5.196 -6.813 1.00 92.94 102 LEU A O 1
ATOM 799 N N . ARG A 1 103 ? -6.615 4.682 -9.024 1.00 90.38 103 ARG A N 1
ATOM 800 C CA . ARG A 1 103 ? -5.404 5.411 -9.395 1.00 90.38 103 ARG A CA 1
ATOM 801 C C . ARG A 1 103 ? -5.732 6.479 -10.431 1.00 90.38 103 ARG A C 1
ATOM 803 O O . ARG A 1 103 ? -6.730 6.379 -11.141 1.00 90.38 103 ARG A O 1
ATOM 810 N N . ALA A 1 104 ? -4.918 7.528 -10.481 1.00 86.38 104 ALA A N 1
ATOM 811 C CA . ALA A 1 104 ? -5.142 8.621 -11.423 1.00 86.38 104 ALA A CA 1
ATOM 812 C C . ALA A 1 104 ? -4.824 8.188 -12.863 1.00 86.38 104 ALA A C 1
ATOM 814 O O . ALA A 1 104 ? -5.482 8.632 -13.791 1.00 86.38 104 ALA A O 1
ATOM 815 N N . GLU A 1 105 ? -3.853 7.294 -13.024 1.00 79.94 105 GLU A N 1
ATOM 816 C CA . GLU A 1 105 ? -3.412 6.704 -14.288 1.00 79.94 105 GLU A CA 1
ATOM 817 C C . GLU A 1 105 ? -4.383 5.674 -14.888 1.00 79.94 105 GLU A C 1
ATOM 819 O O . GLU A 1 105 ? -4.158 5.207 -16.000 1.00 79.94 105 GLU A O 1
ATOM 824 N N . ASP A 1 106 ? -5.452 5.318 -14.169 1.00 75.12 106 ASP A N 1
ATOM 825 C CA . ASP A 1 106 ? -6.484 4.402 -14.665 1.00 75.12 106 ASP A CA 1
ATOM 826 C C . ASP A 1 106 ? -7.559 5.123 -15.523 1.00 75.12 106 ASP A C 1
ATOM 828 O O . ASP A 1 106 ? -8.521 4.479 -15.945 1.00 75.12 106 ASP A O 1
ATOM 832 N N . PHE A 1 107 ? -7.413 6.436 -15.781 1.00 67.62 107 PHE A N 1
ATOM 833 C CA . PHE A 1 107 ? -8.339 7.279 -16.561 1.00 67.62 107 PHE A CA 1
ATOM 834 C C . PHE A 1 107 ? -7.652 8.067 -17.680 1.00 67.62 107 PHE A C 1
ATOM 836 O O . PHE A 1 107 ? -6.495 8.505 -17.488 1.00 67.62 107 PHE A O 1
#

Foldseek 3Di:
DFWFFKKAQADDPDDDQPDPPCPAQCNVPGGMDGDPDPDDDDDDDPRNCRVLVLLLVCLLLQAAEPLDDGSVDDPVCVRSNVSSVRMDTDTDPDRDSPHHDYDPVSD

Radius of gyration: 13.53 Å; Cα contacts (8 Å, |Δi|>4): 147; chains: 1; bounding box: 33×29×31 Å

Solvent-accessible surface area (backbone atoms only — not comparable to full-atom values): 6510 Å² total; per-residue (Å²): 127,58,50,64,37,32,41,31,51,51,83,77,90,76,85,82,71,88,40,78,55,44,72,24,62,48,51,60,70,47,49,69,49,74,51,92,50,82,74,82,84,86,82,80,66,90,80,38,36,64,66,57,49,54,52,16,48,32,31,55,65,61,33,46,46,51,77,54,66,42,62,88,67,40,72,89,44,50,51,38,44,56,55,13,72,38,49,46,79,40,49,57,71,74,82,78,71,84,63,71,39,78,60,78,85,46,108

Secondary structure (DSSP, 8-state):
--SEEEEEEPPPSSS--SSTTTTSHHHHH-SEEE--SSS------TTSSHHHHHHHHHHHHTPEESSSS-TTT-GGGHHHHHHHTTEEEEESSSPP---EE--GGG-

pLDDT: mean 90.29, std 9.76, range [51.28, 97.69]

Mean predicted aligned error: 4.41 Å

Nearest PDB structures (foldseek):
  5h67-assembly1_A  TM=5.687E-01  e=4.447E-02  B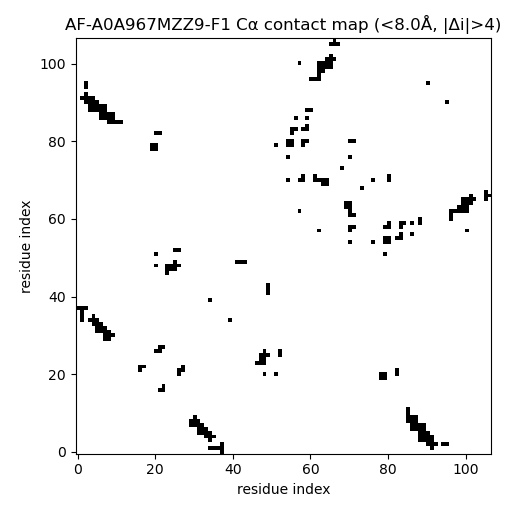acillus subtilis subsp. subtilis str. 168
  5h66-assembly1_A  TM=6.490E-01  e=1.555E-01  Bacillus subtilis subsp. subtilis str. 168

Sequence (107 aa):
MIHLRSIEKRENTFGSKAGFPYHLPLMESLEQMEFSSPVTFFVGENGSGKSTLLEALACAVGSITVGSESVNTDATLKDVREFSKDLRLVWNGKRNRKGFFLRAEDF

=== Feature glossary ===
Key to the feature types in this record:

pLDDT. pLDDT is the predicted lDDT-Cα score: AlphaFold's confidence that the local environment of each residue (all inter-atomic distances within 15 Å) is correctly placed. It is a per-residue number between 0 and 100, with higher meaning more reliable.

Radius of gyration, Cα contacts, bounding box. The geometric summary reports three shape descriptors. Rg (radius of gyration) measures how spread out the Cα atoms are about their centre of mass; compact globular proteins have small Rg, elongated or unfolded ones large. Cα contacts (<8 Å, |i−j|>4) count long-range residue pairs in spatial proximity — high for tightly packed folds, near zero for rods or random coil. The bounding-box extents give the protein's footprint along x, y, z in Å.

Backbone torsions (φ/ψ). Backbone dihedral angles. Every residue except chain termini has a φ (preceding-C → N → Cα → C) and a ψ (N → Cα → C → next-N). They are reported in degrees following the IUPAC sign convention. Secondary structure is essentially a statement about which (φ, ψ) basin each residue occupies.

Contact-map, Ramachandran, and PAE plots. Plot images: a contact map (which residues are close in 3D, as an N×N binary image), a Ramachandran scatter (backbone torsion angles, revealing secondary-structure composition at a glance), and — for AlphaFold structures — a PAE heatmap (pairwise prediction confidence).

Predicted aligned error. Predicted Aligned Error (PAE) is an AlphaFold confidence matrix: entry (i, j) is the expected error in the position of residue j, in ångströms, when the prediction is superimposed on the true structure at residue i. Low PAE within a block of residues means that block is internally rigid and well-predicted; high PAE between two blocks means their relative placement is uncertain even if each block individually is confident.

Secondary structure (3-state, P-SEA). Three-state secondary structure (P-SEA) collapses the eight DSSP classes into helix (a), strand (b), and coil (c). P-SEA assigns these from Cα geometry alone — distances and angles — without requiring backbone oxygens, so it works on any Cα trace.

Solvent-accessible surface area. Solvent-accessible surface area (SASA) is the area in Å² traced out by the centre of a 1.4 Å probe sphere (a water molecule) rolled over the protein's van der Waals surface (Shrake–Rupley / Lee–Richards construction). Buried residues have near-zero SASA; fully exposed residues can exceed 200 Å². The total SASA scales roughly with the number of surface residues.

Foldseek 3Di. The Foldseek 3Di string encodes local tertiary geometry as a 20-letter alphabet — one character per residue — derived from the relative positions of nearby Cα atoms. Unlike the amino-acid sequence, 3Di is a direct function of the 3D structure, so two proteins with the same fold have similar 3Di strings even at low sequence identity.

B-factor. For experimental (PDB) structures, the B-factor (temperature factor) quantifies the positional spread of each atom in the crystal — a combination of thermal vibration and static disorder — in units of Å². High B-factors mark flexible loops or poorly resolved regions; low B-factors mark the rigid, well-ordered core.

mmCIF coordinates. The mmCIF block holds the 3D Cartesian coordinates of each backbone atom (N, Cα, C, O) in ångströms. mmCIF is the PDB's canonical archive format — a tagged-loop text representation of the atomic model.

InterPro / GO / CATH / organism. Functional annotations link the protein to curated databases. InterPro entries identify conserved domains and families by matching the sequence against member-database signatures (Pfam, PROSITE, CDD, …). Gene Ontology (GO) terms describe molecular function, biological process, and cellular component in a controlled vocabulary. CATH places the structure in a hierarchical fold classification (Class/Architecture/Topology/Homologous-superfamily). The organism is the source species.

Rendered structure images. Structure images are PyMOL renders from six orthogonal camera directions. Cartoon representation draws helices as coils and strands as arrows; sticks shows the backbone as bonds; surface shows the solvent-excluded envelope. Rainbow coloring maps sequence position to hue (blue→red, N→C); chain coloring assigns a distinct color per polypeptide.
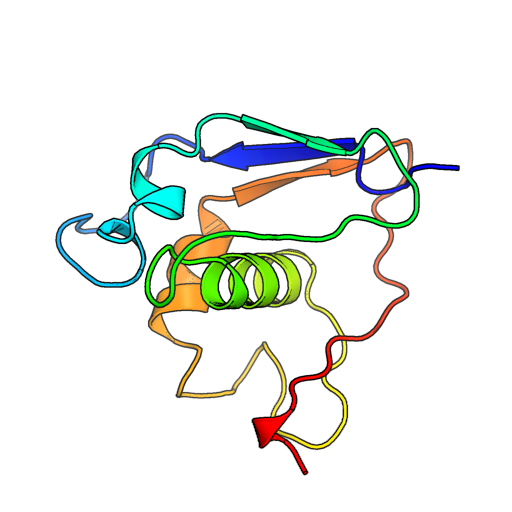
Sequence. This is the polypeptide sequence — one letter per residue, N-terminus first. Length ranges from a few dozen residues for small domains to over a thousand for large multi-domain proteins.

Secondary structure (8-state, DSSP). The SS8 string is DSSP's per-residue secondary-structure call. α-helix (H) means an i→i+4 H-bond ladder; β-strand (E) means the residue participates in a β-sheet; 3₁₀ (G) and π (I) are tighter and wider helices; T/S are turns/bends; '-' is loop.

Nearest PDB structures. Structural nearest neighbors (via Foldseek easy-search vs the PDB). Reported per hit: target PDB id, E-value, and alignment TM-score. A TM-score above ~0.5 is the conventional threshold for 'same fold'.